Protein AF-A0AAN4ZTS4-F1 (afdb_monomer_lite)

Structure (mmCIF, N/CA/C/O backbone):
data_AF-A0AAN4ZTS4-F1
#
_entry.id   AF-A0AAN4ZTS4-F1
#
loop_
_atom_site.group_PDB
_atom_site.id
_atom_site.type_symbol
_atom_site.label_atom_id
_atom_site.label_alt_id
_atom_site.label_comp_id
_atom_site.label_asym_id
_atom_site.label_entity_id
_atom_site.label_seq_id
_atom_site.pdbx_PDB_ins_code
_atom_site.Cartn_x
_atom_site.Cartn_y
_atom_site.Cartn_z
_atom_site.occupancy
_atom_site.B_iso_or_equiv
_atom_site.auth_seq_id
_atom_site.auth_comp_id
_atom_site.auth_asym_id
_atom_site.auth_atom_id
_atom_site.pdbx_PDB_model_num
ATOM 1 N N . ALA A 1 1 ? 41.689 -5.054 39.807 1.00 45.62 1 ALA A N 1
ATOM 2 C CA . ALA A 1 1 ? 40.305 -5.534 39.974 1.00 45.62 1 ALA A CA 1
ATOM 3 C C . ALA A 1 1 ? 39.376 -4.416 39.524 1.00 45.62 1 ALA A C 1
ATOM 5 O O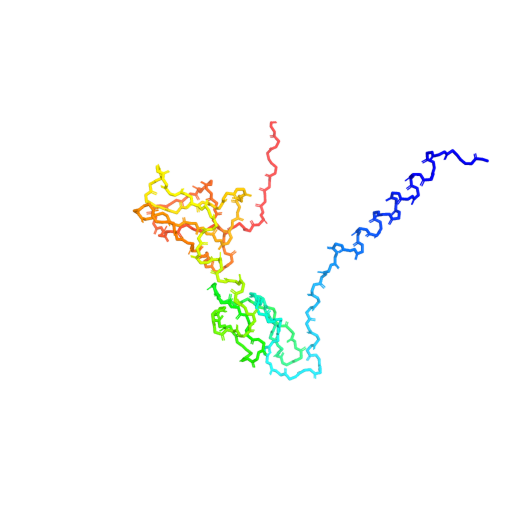 . ALA A 1 1 ? 39.258 -3.420 40.225 1.00 45.62 1 ALA A O 1
ATOM 6 N N . PHE A 1 2 ? 38.841 -4.502 38.308 1.00 45.44 2 PHE A N 1
ATOM 7 C CA . PHE A 1 2 ? 37.902 -3.498 37.806 1.00 45.44 2 PHE A CA 1
ATOM 8 C C . PHE A 1 2 ? 36.527 -3.784 38.416 1.00 45.44 2 PHE A C 1
ATOM 10 O O . PHE A 1 2 ? 36.119 -4.943 38.478 1.00 45.44 2 PHE A O 1
ATOM 17 N N . SER A 1 3 ? 35.866 -2.757 38.955 1.00 50.41 3 SER A N 1
ATOM 18 C CA . SER A 1 3 ? 34.590 -2.919 39.656 1.00 50.41 3 SER A CA 1
ATOM 19 C C . SER A 1 3 ? 33.508 -3.431 38.703 1.00 50.41 3 SER A C 1
ATOM 21 O O . SER A 1 3 ? 33.514 -3.113 37.512 1.00 50.41 3 SER A O 1
ATOM 23 N N . ALA A 1 4 ? 32.558 -4.209 39.231 1.00 51.12 4 ALA A N 1
ATOM 24 C CA . ALA A 1 4 ? 31.434 -4.761 38.468 1.00 51.12 4 ALA A CA 1
ATOM 25 C C . ALA A 1 4 ? 30.674 -3.683 37.662 1.00 51.12 4 ALA A C 1
ATOM 27 O O . ALA A 1 4 ? 30.195 -3.950 36.564 1.00 51.12 4 ALA A O 1
ATOM 28 N N . SER A 1 5 ? 30.660 -2.439 38.150 1.00 56.31 5 SER A N 1
ATOM 29 C CA . SER A 1 5 ? 30.062 -1.278 37.486 1.00 56.31 5 SER A CA 1
ATOM 30 C C . SER A 1 5 ? 30.707 -0.940 36.131 1.00 56.31 5 SER A C 1
ATOM 32 O O . SER A 1 5 ? 30.008 -0.515 35.217 1.00 56.31 5 SER A O 1
ATOM 34 N N . ALA A 1 6 ? 32.017 -1.158 35.958 1.00 53.38 6 ALA A N 1
ATOM 35 C CA . ALA A 1 6 ? 32.727 -0.849 34.712 1.00 53.38 6 ALA A CA 1
ATOM 36 C C . ALA A 1 6 ? 32.426 -1.856 33.581 1.00 53.38 6 ALA A C 1
ATOM 38 O O . ALA A 1 6 ? 32.393 -1.480 32.410 1.00 53.38 6 ALA A O 1
ATOM 39 N N . MET A 1 7 ? 32.146 -3.122 33.920 1.00 54.84 7 MET A N 1
ATOM 40 C CA . MET A 1 7 ? 31.776 -4.160 32.943 1.00 54.84 7 MET A CA 1
ATOM 41 C C . MET A 1 7 ? 30.345 -3.984 32.406 1.00 54.84 7 MET A C 1
ATOM 43 O O . MET A 1 7 ? 30.073 -4.273 31.238 1.00 54.84 7 MET A O 1
ATOM 47 N N . VAL A 1 8 ? 29.434 -3.451 33.227 1.00 53.44 8 VAL A N 1
ATOM 48 C CA . VAL A 1 8 ? 28.047 -3.150 32.822 1.00 53.44 8 VAL A CA 1
ATOM 49 C C . VAL A 1 8 ? 27.997 -1.979 31.832 1.00 53.44 8 VAL A C 1
ATOM 51 O O . VAL A 1 8 ? 27.237 -2.003 30.871 1.00 53.44 8 VAL A O 1
ATOM 54 N N . ILE A 1 9 ? 28.858 -0.976 32.008 1.00 57.19 9 ILE A N 1
ATOM 55 C CA . ILE A 1 9 ? 28.908 0.192 31.118 1.00 57.19 9 ILE A CA 1
ATOM 56 C C . ILE A 1 9 ? 29.455 -0.198 29.734 1.00 57.19 9 ILE A C 1
ATOM 58 O O . ILE A 1 9 ? 28.867 0.159 28.715 1.00 57.19 9 ILE A O 1
ATOM 62 N N . LEU A 1 10 ? 30.535 -0.987 29.680 1.00 54.81 10 LEU A N 1
ATOM 63 C CA . LEU A 1 10 ? 31.131 -1.446 28.417 1.00 54.81 10 LEU A CA 1
ATOM 64 C C . LEU A 1 10 ? 30.189 -2.356 27.611 1.00 54.81 10 LEU A C 1
ATOM 66 O O . LEU A 1 10 ? 30.140 -2.253 26.386 1.00 54.81 10 LEU A O 1
ATOM 70 N N . SER A 1 11 ? 29.401 -3.197 28.288 1.00 58.81 11 SER A N 1
ATOM 71 C CA . SER A 1 11 ? 28.378 -4.030 27.642 1.00 58.81 11 SER A CA 1
ATOM 72 C C . SER A 1 11 ? 27.171 -3.215 27.172 1.00 58.81 11 SER A C 1
ATOM 74 O O . SER A 1 11 ? 26.702 -3.445 26.063 1.00 58.81 11 SER A O 1
ATOM 76 N N . ALA A 1 12 ? 26.719 -2.210 27.928 1.00 58.31 12 ALA A N 1
ATOM 77 C CA . ALA A 1 12 ? 25.643 -1.314 27.500 1.00 58.31 12 ALA A CA 1
ATOM 78 C C . ALA A 1 12 ? 26.015 -0.488 26.252 1.00 58.31 12 ALA A C 1
ATOM 80 O O . ALA A 1 12 ? 25.180 -0.307 25.366 1.00 58.31 12 ALA A O 1
ATOM 81 N N . PHE A 1 13 ? 27.271 -0.039 26.129 1.00 61.94 13 PHE A N 1
ATOM 82 C CA . PHE A 1 13 ? 27.760 0.626 24.914 1.00 61.94 13 PHE A CA 1
ATOM 83 C C . PHE A 1 13 ? 27.829 -0.322 23.715 1.00 61.94 13 PHE A C 1
ATOM 85 O O . PHE A 1 13 ? 27.419 0.061 22.619 1.00 61.94 13 PHE A O 1
ATOM 92 N N . PHE A 1 14 ? 28.287 -1.561 23.924 1.00 59.53 14 PHE A N 1
ATOM 93 C CA . PHE A 1 14 ? 28.278 -2.591 22.885 1.00 59.53 14 PHE A CA 1
ATOM 94 C C . PHE A 1 14 ? 26.853 -2.920 22.441 1.00 59.53 14 PHE A C 1
ATOM 96 O O . PHE A 1 14 ? 26.587 -2.929 21.248 1.00 59.53 14 PHE A O 1
ATOM 103 N N . VAL A 1 15 ? 25.914 -3.099 23.371 1.00 63.66 15 VAL A N 1
ATOM 104 C CA . VAL A 1 15 ? 24.500 -3.350 23.058 1.00 63.66 15 VAL A CA 1
ATOM 105 C C . VAL A 1 15 ? 23.871 -2.151 22.347 1.00 63.66 15 VAL A C 1
ATOM 107 O O . VAL A 1 15 ? 23.137 -2.349 21.392 1.00 63.66 15 VAL A O 1
ATOM 110 N N . ALA A 1 16 ? 24.186 -0.909 22.726 1.00 60.28 16 ALA A N 1
ATOM 111 C CA . ALA A 1 16 ? 23.674 0.279 22.040 1.00 60.28 16 ALA A CA 1
ATOM 112 C C . ALA A 1 16 ? 24.261 0.453 20.627 1.00 60.28 16 ALA A C 1
ATOM 114 O O . ALA A 1 16 ? 23.544 0.867 19.717 1.00 60.28 16 ALA A O 1
ATOM 115 N N . ALA A 1 17 ? 25.540 0.128 20.414 1.00 60.38 17 ALA A N 1
ATOM 116 C CA . ALA A 1 17 ? 26.152 0.086 19.083 1.00 60.38 17 ALA A CA 1
ATOM 117 C C . ALA A 1 17 ? 25.549 -1.048 18.233 1.00 60.38 17 ALA A C 1
ATOM 119 O O . ALA A 1 17 ? 25.171 -0.823 17.083 1.00 60.38 17 ALA A O 1
ATOM 120 N N . LEU A 1 18 ? 25.340 -2.217 18.850 1.00 60.28 18 LEU A N 1
ATOM 121 C CA . LEU A 1 18 ? 24.618 -3.360 18.293 1.00 60.28 18 LEU A CA 1
ATOM 122 C C . LEU A 1 18 ? 23.080 -3.176 18.275 1.00 60.28 18 LEU A C 1
ATOM 124 O O . LEU A 1 18 ? 22.341 -4.070 17.880 1.00 60.28 18 LEU A O 1
ATOM 128 N N . CYS A 1 19 ? 22.548 -2.033 18.681 1.00 54.81 19 CYS A N 1
ATOM 129 C CA . CYS A 1 19 ? 21.136 -1.705 18.491 1.00 54.81 19 CYS A CA 1
ATOM 130 C C . CYS A 1 19 ? 21.018 -0.690 17.352 1.00 54.81 19 CYS A C 1
ATOM 132 O O . CYS A 1 19 ? 20.212 -0.856 16.442 1.00 54.81 19 CYS A O 1
ATOM 134 N N . ARG A 1 20 ? 21.942 0.282 17.305 1.00 56.59 20 ARG A N 1
ATOM 135 C CA . ARG A 1 20 ? 22.087 1.222 16.182 1.00 56.59 20 ARG A CA 1
ATOM 136 C C . ARG A 1 20 ? 22.381 0.530 14.848 1.00 56.59 20 ARG A C 1
ATOM 138 O O . ARG A 1 20 ? 21.832 0.963 13.846 1.00 56.59 20 ARG A O 1
ATOM 145 N N . TRP A 1 21 ? 23.176 -0.545 14.822 1.00 54.44 21 TRP A N 1
ATOM 146 C CA . TRP A 1 21 ? 23.408 -1.319 13.586 1.00 54.44 21 TRP A CA 1
ATOM 147 C C . TRP A 1 21 ? 22.192 -2.163 13.137 1.00 54.44 21 TRP A C 1
ATOM 149 O O . TRP A 1 21 ? 22.118 -2.548 11.979 1.00 54.44 21 TRP A O 1
ATOM 159 N N . ALA A 1 22 ? 21.244 -2.464 14.036 1.00 55.53 22 ALA A N 1
ATOM 160 C CA . ALA A 1 22 ? 20.170 -3.437 13.815 1.00 55.53 22 ALA A CA 1
ATOM 161 C C . ALA A 1 22 ? 18.833 -2.752 13.512 1.00 55.53 22 ALA A C 1
ATOM 163 O O . ALA A 1 22 ? 17.951 -3.362 12.917 1.00 55.53 22 ALA A O 1
ATOM 164 N N . LEU A 1 23 ? 18.685 -1.484 13.910 1.00 54.56 23 LEU A N 1
ATOM 165 C CA . LEU A 1 23 ? 17.474 -0.686 13.711 1.00 54.56 23 LEU A CA 1
ATOM 166 C C . LEU A 1 23 ? 17.478 0.137 12.415 1.00 54.56 23 LEU A C 1
ATOM 168 O O . LEU A 1 23 ? 16.458 0.726 12.076 1.00 54.56 23 LEU A O 1
ATOM 172 N N . ALA A 1 24 ? 18.592 0.166 11.682 1.00 52.16 24 ALA A N 1
ATOM 173 C CA . ALA A 1 24 ? 18.697 0.836 10.390 1.00 52.16 24 ALA A CA 1
ATOM 174 C C . ALA A 1 24 ? 18.835 -0.193 9.260 1.00 52.16 24 ALA A C 1
ATOM 176 O O . ALA A 1 24 ? 19.834 -0.230 8.546 1.00 52.16 24 ALA A O 1
ATOM 177 N N . VAL A 1 25 ? 17.820 -1.042 9.082 1.00 49.22 25 VAL A N 1
ATOM 178 C CA . VAL A 1 25 ? 17.589 -1.636 7.760 1.00 49.22 25 VAL A CA 1
ATOM 179 C C . VAL A 1 25 ? 16.941 -0.544 6.913 1.00 49.22 25 VAL A C 1
ATOM 181 O O . VAL A 1 25 ? 15.722 -0.479 6.767 1.00 49.22 25 VAL A O 1
ATOM 184 N N . GLU A 1 26 ? 17.757 0.373 6.398 1.00 53.00 26 GLU A N 1
ATOM 185 C CA . GLU A 1 26 ? 17.341 1.202 5.274 1.00 53.00 26 GLU A CA 1
ATOM 186 C C . GLU A 1 26 ? 17.165 0.239 4.093 1.00 53.00 26 GLU A C 1
ATOM 188 O O . GLU A 1 26 ? 18.119 -0.399 3.651 1.00 53.00 26 GLU A O 1
ATOM 193 N N . TYR A 1 27 ? 15.923 0.028 3.646 1.00 55.69 27 TYR A N 1
ATOM 194 C CA . TYR A 1 27 ? 15.654 -0.707 2.410 1.00 55.69 27 TYR A CA 1
ATOM 195 C C . TYR A 1 27 ? 16.232 0.122 1.265 1.00 55.69 27 TYR A C 1
ATOM 197 O O . TYR A 1 27 ? 15.570 1.031 0.753 1.00 55.69 27 TYR A O 1
ATOM 205 N N . ASP A 1 28 ? 17.500 -0.139 0.957 1.00 65.81 28 ASP A N 1
ATOM 206 C CA . ASP A 1 28 ? 18.252 0.601 -0.039 1.00 65.81 28 ASP A CA 1
ATOM 207 C C . ASP A 1 28 ? 17.553 0.443 -1.399 1.00 65.81 28 ASP A C 1
ATOM 209 O O . ASP A 1 28 ? 17.189 -0.679 -1.791 1.00 65.81 28 ASP A O 1
ATOM 213 N N . PRO A 1 29 ? 17.246 1.554 -2.088 1.00 73.44 29 PRO A N 1
ATOM 214 C CA . PRO A 1 29 ? 16.593 1.492 -3.380 1.00 73.44 29 PRO A CA 1
ATOM 215 C C . PRO A 1 29 ? 17.474 0.714 -4.370 1.00 73.44 29 PRO A C 1
ATOM 217 O O . PRO A 1 29 ? 18.695 0.817 -4.343 1.00 73.44 29 PRO A O 1
ATOM 220 N N . PRO A 1 30 ? 16.881 -0.074 -5.279 1.00 79.69 30 PRO A N 1
ATOM 221 C CA . PRO A 1 30 ? 17.663 -0.865 -6.213 1.00 79.69 30 PRO A CA 1
ATOM 222 C C . PRO A 1 30 ? 18.554 0.014 -7.094 1.00 79.69 30 PRO A C 1
ATOM 224 O O . PRO A 1 30 ? 18.079 1.003 -7.653 1.00 79.69 30 PRO A O 1
ATOM 227 N N . ASP A 1 31 ? 19.802 -0.413 -7.300 1.00 87.44 31 ASP A N 1
ATOM 228 C CA . ASP A 1 31 ? 20.679 0.201 -8.294 1.00 87.44 31 ASP A CA 1
ATOM 229 C C . ASP A 1 31 ? 20.106 -0.017 -9.703 1.00 87.44 31 ASP A C 1
ATOM 231 O O . ASP A 1 31 ? 19.922 -1.155 -10.157 1.00 87.44 31 ASP A O 1
ATOM 235 N N . CYS A 1 32 ? 19.776 1.089 -10.368 1.00 91.56 32 CYS A N 1
ATOM 236 C CA . CYS A 1 32 ? 19.219 1.111 -11.713 1.00 91.56 32 CYS A CA 1
ATOM 237 C C . CYS A 1 32 ? 20.285 1.330 -12.799 1.00 91.56 32 CYS A C 1
ATOM 239 O O . CYS A 1 32 ? 19.933 1.274 -13.974 1.00 91.56 32 CYS A O 1
ATOM 241 N N . SER A 1 33 ? 21.560 1.534 -12.441 1.00 89.62 33 SER A N 1
ATOM 242 C CA . SER A 1 33 ? 22.642 1.865 -13.386 1.00 89.62 33 SER A CA 1
ATOM 243 C C . SER A 1 33 ? 22.839 0.798 -14.467 1.00 89.62 33 SER A C 1
ATOM 245 O O . SER A 1 33 ? 23.113 1.123 -15.619 1.00 89.62 33 SER A O 1
ATOM 247 N N . GLU A 1 34 ? 22.639 -0.474 -14.110 1.00 88.81 34 GLU A N 1
ATOM 248 C CA . GLU A 1 34 ? 22.770 -1.628 -15.014 1.00 88.81 34 GLU A CA 1
ATOM 249 C C . GLU A 1 34 ? 21.449 -2.392 -15.219 1.00 88.81 34 GLU A C 1
ATOM 251 O O . GLU A 1 34 ? 21.429 -3.481 -15.798 1.00 88.81 34 GLU A O 1
ATOM 256 N N . ARG A 1 35 ? 20.319 -1.858 -14.734 1.00 87.62 35 ARG A N 1
ATOM 257 C CA . ARG A 1 35 ? 19.009 -2.513 -14.872 1.00 87.62 35 ARG A CA 1
ATOM 258 C C . ARG A 1 35 ? 18.226 -1.950 -16.046 1.00 87.62 35 ARG A C 1
ATOM 260 O O . ARG A 1 35 ? 18.288 -0.765 -16.351 1.00 87.62 35 ARG A O 1
ATOM 267 N N . ALA A 1 36 ? 17.438 -2.824 -16.666 1.00 92.56 36 ALA A N 1
ATOM 268 C CA . ALA A 1 36 ? 16.458 -2.414 -17.659 1.00 92.56 36 ALA A CA 1
ATOM 269 C C . ALA A 1 36 ? 15.393 -1.494 -17.039 1.00 92.56 36 ALA A C 1
ATOM 271 O O . ALA A 1 36 ? 15.093 -1.567 -15.845 1.00 92.56 36 ALA A O 1
ATOM 272 N N . ASP A 1 37 ? 14.785 -0.662 -17.877 1.00 93.00 37 ASP A N 1
ATOM 273 C CA . ASP A 1 37 ? 13.642 0.142 -17.467 1.00 93.00 37 ASP A CA 1
ATOM 274 C C . ASP A 1 37 ? 12.471 -0.770 -17.067 1.00 93.00 37 ASP A C 1
ATOM 276 O O . ASP A 1 37 ? 12.134 -1.730 -17.766 1.00 93.00 37 ASP A O 1
ATOM 280 N N . GLY A 1 38 ? 11.842 -0.476 -15.929 1.00 92.69 38 GLY A N 1
ATOM 281 C CA . GLY A 1 38 ? 10.742 -1.287 -15.414 1.00 92.69 38 GLY A CA 1
ATOM 282 C C . GLY A 1 38 ? 10.496 -1.128 -13.920 1.00 92.69 38 GLY A C 1
ATOM 283 O O . GLY A 1 38 ? 11.146 -0.335 -13.240 1.00 92.69 38 GLY A O 1
ATOM 284 N N . HIS A 1 39 ? 9.540 -1.900 -13.403 1.00 93.88 39 HIS A N 1
ATOM 285 C CA . HIS A 1 39 ? 9.152 -1.877 -11.994 1.00 93.88 39 HIS A CA 1
ATOM 286 C C . HIS A 1 39 ? 9.793 -3.028 -11.205 1.00 93.88 39 HIS A C 1
ATOM 288 O O . HIS A 1 39 ? 9.807 -4.183 -11.631 1.00 93.88 39 HIS A O 1
ATOM 294 N N . TYR A 1 40 ? 10.293 -2.727 -10.015 1.00 91.19 40 TYR A N 1
ATOM 295 C CA . TYR A 1 40 ? 11.058 -3.609 -9.148 1.00 91.19 40 TYR A CA 1
ATOM 296 C C . TYR A 1 40 ? 10.598 -3.435 -7.707 1.00 91.19 40 TYR A C 1
ATOM 298 O O . TYR A 1 40 ? 10.506 -2.326 -7.204 1.00 91.19 40 TYR A O 1
ATOM 306 N N . GLY A 1 41 ? 10.350 -4.529 -7.007 1.00 89.44 41 GLY A N 1
ATOM 307 C CA . GLY A 1 41 ? 9.892 -4.485 -5.626 1.00 89.44 41 GLY A CA 1
ATOM 308 C C . GLY A 1 41 ? 9.839 -5.881 -5.032 1.00 89.44 41 GLY A C 1
ATOM 309 O O . GLY A 1 41 ? 9.960 -6.885 -5.749 1.00 89.44 41 GLY A O 1
ATOM 310 N N . GLY A 1 42 ? 9.685 -5.934 -3.712 1.00 87.81 42 GLY A N 1
ATOM 311 C CA . GLY A 1 42 ? 9.354 -7.172 -3.018 1.00 87.81 42 GLY A CA 1
ATOM 312 C C . GLY A 1 42 ? 7.925 -7.606 -3.332 1.00 87.81 42 GLY A C 1
ATOM 313 O O . GLY A 1 42 ? 7.076 -6.787 -3.673 1.00 87.81 42 GLY A O 1
ATOM 314 N N . ASN A 1 43 ? 7.675 -8.910 -3.240 1.00 88.44 43 ASN A N 1
ATOM 315 C CA . ASN A 1 43 ? 6.323 -9.435 -3.385 1.00 88.44 43 ASN A CA 1
ATOM 316 C C . ASN A 1 43 ? 5.485 -9.018 -2.173 1.00 88.44 43 ASN A C 1
ATOM 318 O O . ASN A 1 43 ? 6.017 -8.995 -1.063 1.00 88.44 43 ASN A O 1
ATOM 322 N N . CYS A 1 44 ? 4.200 -8.733 -2.372 1.00 87.81 44 CYS A N 1
ATOM 323 C CA . CYS A 1 44 ? 3.291 -8.355 -1.285 1.00 87.81 44 CYS A CA 1
ATOM 324 C C . CYS A 1 44 ? 3.686 -7.057 -0.557 1.00 87.81 44 CYS A C 1
ATOM 326 O O . CYS A 1 44 ? 3.326 -6.869 0.602 1.00 87.81 44 CYS A O 1
ATOM 328 N N . LEU A 1 45 ? 4.434 -6.160 -1.209 1.00 86.94 45 LEU A N 1
ATOM 329 C CA . LEU A 1 45 ? 4.796 -4.861 -0.640 1.00 86.94 45 LEU A CA 1
ATOM 330 C C . LEU A 1 45 ? 3.962 -3.751 -1.265 1.00 86.94 45 LEU A C 1
ATOM 332 O O . LEU A 1 45 ? 3.794 -3.699 -2.479 1.00 86.94 45 LEU A O 1
ATOM 336 N N . SER A 1 46 ? 3.487 -2.818 -0.445 1.00 84.94 46 SER A N 1
ATOM 337 C CA . SER A 1 46 ? 2.823 -1.607 -0.934 1.00 84.94 46 SER A CA 1
ATOM 338 C C . SER A 1 46 ? 3.803 -0.646 -1.614 1.00 84.94 46 SER A C 1
ATOM 340 O O . SER A 1 46 ? 3.376 0.230 -2.350 1.00 84.94 46 SER A O 1
ATOM 342 N N . LYS A 1 47 ? 5.116 -0.810 -1.414 1.00 86.38 47 LYS A N 1
ATOM 343 C CA . LYS A 1 47 ? 6.184 0.012 -1.998 1.00 86.38 47 LYS A CA 1
ATOM 344 C C . LYS A 1 47 ? 6.908 -0.733 -3.121 1.00 86.38 47 LYS A C 1
ATOM 346 O O . LYS A 1 47 ? 7.264 -1.901 -2.971 1.00 86.38 47 LYS A O 1
ATOM 351 N N . PHE A 1 48 ? 7.185 -0.035 -4.216 1.00 92.12 48 PHE A N 1
ATOM 352 C CA . PHE A 1 48 ? 7.993 -0.521 -5.332 1.00 92.12 48 PHE A CA 1
ATOM 353 C C . PHE A 1 48 ? 8.866 0.603 -5.909 1.00 92.12 48 PHE A C 1
ATOM 355 O O . PHE A 1 48 ? 8.756 1.775 -5.553 1.00 92.12 48 PHE A O 1
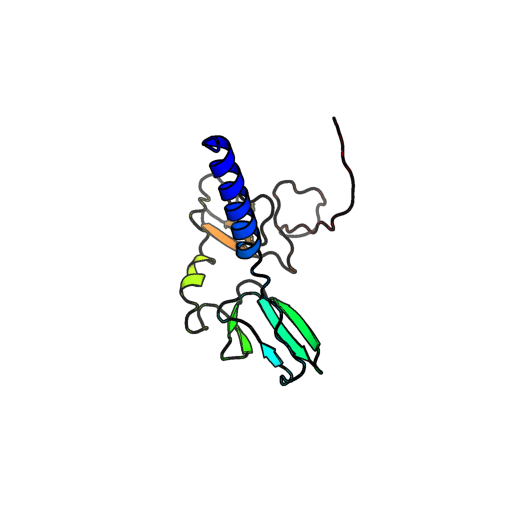ATOM 362 N N . HIS A 1 49 ? 9.763 0.243 -6.811 1.00 93.25 49 HIS A N 1
ATOM 363 C CA . HIS A 1 49 ? 10.725 1.126 -7.447 1.00 93.25 49 HIS A CA 1
ATOM 364 C C . HIS A 1 49 ? 10.606 1.009 -8.955 1.00 93.25 49 HIS A C 1
ATOM 366 O O . HIS A 1 49 ? 10.450 -0.079 -9.491 1.00 93.25 49 HIS A O 1
ATOM 372 N N . THR A 1 50 ? 10.709 2.123 -9.653 1.00 93.94 50 THR A N 1
ATOM 373 C CA . THR A 1 50 ? 10.742 2.165 -11.108 1.00 93.94 50 THR A CA 1
ATOM 374 C C . THR A 1 50 ? 12.135 2.585 -11.530 1.00 93.94 50 THR A C 1
ATOM 376 O O . THR A 1 50 ? 12.575 3.667 -11.152 1.00 93.94 50 THR A O 1
ATOM 379 N N . CYS A 1 51 ? 12.821 1.745 -12.297 1.00 94.56 51 CYS A N 1
ATOM 380 C CA . CYS A 1 51 ? 14.028 2.155 -12.998 1.00 94.56 51 CYS A CA 1
ATOM 381 C C . CYS A 1 51 ? 13.623 2.809 -14.316 1.00 94.56 51 CYS A C 1
ATOM 383 O O . CYS A 1 51 ? 12.821 2.245 -15.067 1.00 94.56 51 CYS A O 1
ATOM 385 N N . ARG A 1 52 ? 14.156 4.002 -14.576 1.00 94.69 52 ARG A N 1
ATOM 386 C CA . ARG A 1 52 ? 13.997 4.697 -15.851 1.00 94.69 52 ARG A CA 1
ATOM 387 C C . ARG A 1 52 ? 15.277 5.444 -16.193 1.00 94.69 52 ARG A C 1
ATOM 389 O O . ARG A 1 52 ? 15.676 6.329 -15.439 1.00 94.69 52 ARG A O 1
ATOM 396 N N . ALA A 1 53 ? 15.890 5.112 -17.326 1.00 92.81 53 ALA A N 1
ATOM 397 C CA . ALA A 1 53 ? 17.118 5.742 -17.813 1.00 92.81 53 ALA A CA 1
ATOM 398 C C . ALA A 1 53 ? 18.241 5.780 -16.752 1.00 92.81 53 ALA A C 1
ATOM 400 O O . ALA A 1 53 ? 18.886 6.807 -16.557 1.00 92.81 53 ALA A O 1
ATOM 401 N N . GLY A 1 54 ? 18.432 4.678 -16.021 1.00 91.75 54 GLY A N 1
ATOM 402 C CA . GLY A 1 54 ? 19.450 4.571 -14.968 1.00 91.75 54 GLY A CA 1
ATOM 403 C C . GLY A 1 54 ? 19.065 5.187 -13.617 1.00 91.75 54 GLY A C 1
ATOM 404 O O . GLY A 1 54 ? 19.801 5.032 -12.648 1.00 91.75 54 GLY A O 1
ATOM 405 N N . HIS A 1 55 ? 17.904 5.840 -13.509 1.00 91.31 55 HIS A N 1
ATOM 406 C CA . HIS A 1 55 ? 17.443 6.472 -12.273 1.00 91.31 55 HIS A CA 1
ATOM 407 C C . HIS A 1 55 ? 16.345 5.666 -11.581 1.00 91.31 55 HIS A C 1
ATOM 409 O O . HIS A 1 55 ? 15.445 5.131 -12.231 1.00 91.31 55 HIS A O 1
ATOM 415 N N . VAL A 1 56 ? 16.395 5.631 -10.246 1.00 91.94 56 VAL A N 1
ATOM 416 C CA . VAL A 1 56 ? 15.385 4.984 -9.406 1.00 91.94 56 VAL A CA 1
ATOM 417 C C . VAL A 1 56 ? 14.307 5.976 -8.974 1.00 91.94 56 VAL A C 1
ATOM 419 O O . VAL A 1 56 ? 14.589 7.045 -8.439 1.00 91.94 56 VAL A O 1
ATOM 422 N N . ILE A 1 57 ? 13.049 5.600 -9.179 1.00 91.56 57 ILE A N 1
ATOM 423 C CA . ILE A 1 57 ? 11.874 6.344 -8.726 1.00 91.56 57 ILE A CA 1
ATOM 424 C C . ILE A 1 57 ? 11.111 5.450 -7.760 1.00 91.56 57 ILE A C 1
ATOM 426 O O . ILE A 1 57 ? 10.578 4.413 -8.143 1.00 91.56 57 ILE A O 1
ATOM 430 N N . THR A 1 58 ? 11.050 5.844 -6.497 1.00 89.56 58 THR A N 1
ATOM 431 C CA . THR A 1 58 ? 10.281 5.115 -5.486 1.00 89.56 58 THR A CA 1
ATOM 432 C C . THR A 1 58 ? 8.806 5.488 -5.586 1.00 89.56 58 THR A C 1
ATOM 434 O O . THR A 1 58 ? 8.457 6.662 -5.683 1.00 89.56 58 THR A O 1
ATOM 437 N N . SER A 1 59 ? 7.926 4.495 -5.576 1.00 87.56 59 SER A N 1
ATOM 438 C CA . SER A 1 59 ? 6.478 4.664 -5.694 1.00 87.56 59 SER A CA 1
ATOM 439 C C . SER A 1 59 ? 5.760 3.685 -4.772 1.00 87.56 59 SER A C 1
ATOM 441 O O . SER A 1 59 ? 6.341 2.692 -4.333 1.00 87.56 59 SER A O 1
ATOM 443 N N . HIS A 1 60 ? 4.492 3.950 -4.476 1.00 86.44 60 HIS A N 1
ATOM 444 C CA . HIS A 1 60 ? 3.649 2.980 -3.791 1.00 86.44 60 HIS A CA 1
ATOM 445 C C . HIS A 1 60 ? 2.468 2.596 -4.661 1.00 86.44 60 HIS A C 1
ATOM 447 O O . HIS A 1 60 ? 2.020 3.353 -5.526 1.00 86.44 60 HIS A O 1
ATOM 453 N N . CYS A 1 61 ? 1.994 1.384 -4.427 1.00 86.50 61 CYS A N 1
ATOM 454 C CA . CYS A 1 61 ? 0.779 0.885 -5.008 1.00 86.50 61 CYS A CA 1
ATOM 455 C C . CYS A 1 61 ? -0.426 1.692 -4.520 1.00 86.50 61 CYS A C 1
ATOM 457 O O . CYS A 1 61 ? -0.431 2.172 -3.382 1.00 86.50 61 CYS A O 1
ATOM 459 N N . PRO A 1 62 ? -1.461 1.825 -5.368 1.00 83.06 62 PRO A N 1
ATOM 460 C CA . PRO A 1 62 ? -2.755 2.314 -4.924 1.00 83.06 62 PRO A CA 1
ATOM 461 C C . PRO A 1 62 ? -3.260 1.507 -3.725 1.00 83.06 62 PRO A C 1
ATOM 463 O O . PRO A 1 62 ? -2.911 0.339 -3.550 1.00 83.06 62 PRO A O 1
ATOM 466 N N . HIS A 1 63 ? -4.097 2.130 -2.903 1.00 71.81 63 HIS A N 1
ATOM 467 C CA . HIS A 1 63 ? -4.530 1.536 -1.644 1.00 71.81 63 HIS A CA 1
ATOM 468 C C . HIS A 1 63 ? -5.193 0.167 -1.806 1.00 71.81 63 HIS A C 1
ATOM 470 O O . HIS A 1 63 ? -6.007 -0.046 -2.704 1.00 71.81 63 HIS A O 1
ATOM 476 N N . GLY A 1 64 ? -4.844 -0.748 -0.899 1.00 72.69 64 GLY A N 1
ATOM 477 C CA . GLY A 1 64 ? -5.317 -2.132 -0.918 1.00 72.69 64 GLY A CA 1
ATOM 478 C C . GLY A 1 64 ? -4.689 -2.996 -2.017 1.00 72.69 64 GLY A C 1
ATOM 479 O O . GLY A 1 64 ? -5.031 -4.174 -2.118 1.00 72.69 64 GLY A O 1
ATOM 480 N N . LEU A 1 65 ? -3.779 -2.443 -2.827 1.00 83.69 65 LEU A N 1
ATOM 481 C CA . LEU A 1 65 ? -2.989 -3.190 -3.799 1.00 83.69 65 LEU A CA 1
ATOM 482 C C . LEU A 1 65 ? -1.556 -3.349 -3.309 1.00 83.69 65 LEU A C 1
ATOM 484 O O . LEU A 1 65 ? -0.992 -2.486 -2.634 1.00 83.69 65 LEU A O 1
ATOM 488 N N . TYR A 1 66 ? -0.948 -4.448 -3.723 1.00 89.50 66 TYR A N 1
ATOM 489 C CA . TYR A 1 66 ? 0.425 -4.776 -3.388 1.00 89.50 66 TYR A CA 1
ATOM 490 C C . TYR A 1 66 ? 1.189 -5.108 -4.659 1.00 89.50 66 TYR A C 1
ATOM 492 O O . TYR A 1 66 ? 0.616 -5.517 -5.668 1.00 89.50 66 TYR A O 1
ATOM 500 N N . PHE A 1 67 ? 2.498 -4.894 -4.631 1.00 92.75 67 PHE A N 1
ATOM 501 C CA . PHE A 1 67 ? 3.345 -5.160 -5.773 1.00 92.75 67 PHE A CA 1
ATOM 502 C C . PHE A 1 67 ? 3.455 -6.668 -5.996 1.00 92.75 67 PHE A C 1
ATOM 504 O O . PHE A 1 67 ? 3.983 -7.416 -5.169 1.00 92.75 67 PHE A O 1
ATOM 511 N N . ASP A 1 68 ? 2.965 -7.096 -7.150 1.00 93.44 68 ASP A N 1
ATOM 512 C CA . ASP A 1 68 ? 3.170 -8.422 -7.688 1.00 93.44 68 ASP A CA 1
ATOM 513 C C . ASP A 1 68 ? 4.539 -8.462 -8.371 1.00 93.44 68 ASP A C 1
ATOM 515 O O . ASP A 1 68 ? 4.745 -7.919 -9.465 1.00 93.44 68 ASP A O 1
ATOM 519 N N . ARG A 1 69 ? 5.502 -9.141 -7.740 1.00 92.00 69 ARG A N 1
ATOM 520 C CA . ARG A 1 69 ? 6.862 -9.248 -8.287 1.00 92.00 69 ARG A CA 1
ATOM 521 C C . ARG A 1 69 ? 6.899 -9.998 -9.622 1.00 92.00 69 ARG A C 1
ATOM 523 O O . ARG A 1 69 ? 7.827 -9.757 -10.407 1.00 92.00 69 ARG A O 1
ATOM 530 N N . ARG A 1 70 ? 5.948 -10.906 -9.862 1.00 91.88 70 ARG A N 1
ATOM 531 C CA . ARG A 1 70 ? 5.841 -11.736 -11.067 1.00 91.88 70 ARG A CA 1
ATOM 532 C C . ARG A 1 70 ? 5.280 -10.920 -12.225 1.00 91.88 70 ARG A C 1
ATOM 534 O O . ARG A 1 70 ? 5.893 -10.901 -13.288 1.00 91.88 70 ARG A O 1
ATOM 541 N N . ASN A 1 71 ? 4.182 -10.205 -11.993 1.00 92.44 71 ASN A N 1
ATOM 542 C CA . ASN A 1 71 ? 3.514 -9.389 -13.012 1.00 92.44 71 ASN A CA 1
ATOM 543 C C . ASN A 1 71 ? 4.055 -7.952 -13.119 1.00 92.44 71 ASN A C 1
ATOM 545 O O . ASN A 1 71 ? 3.644 -7.212 -14.011 1.00 92.44 71 ASN A O 1
ATOM 549 N N . LYS A 1 72 ? 4.990 -7.558 -12.241 1.00 92.81 72 LYS A N 1
ATOM 550 C CA . LYS A 1 72 ? 5.653 -6.239 -12.229 1.00 92.81 72 LYS A CA 1
ATOM 551 C C . LYS A 1 72 ? 4.675 -5.070 -12.105 1.00 92.81 72 LYS A C 1
ATOM 553 O O . LYS A 1 72 ? 4.912 -3.997 -12.655 1.00 92.81 72 LYS A O 1
ATOM 558 N N . ARG A 1 73 ? 3.576 -5.276 -11.382 1.00 93.19 73 ARG A N 1
ATOM 559 C CA . ARG A 1 73 ? 2.497 -4.297 -11.219 1.00 93.19 73 ARG A CA 1
ATOM 560 C C . ARG A 1 73 ? 1.837 -4.440 -9.859 1.00 93.19 73 ARG A C 1
ATOM 562 O O . ARG A 1 73 ? 1.997 -5.457 -9.196 1.00 93.19 73 ARG A O 1
ATOM 569 N N . CYS A 1 74 ? 1.060 -3.441 -9.479 1.00 91.12 74 CYS A N 1
ATOM 570 C CA . CYS A 1 74 ? 0.202 -3.531 -8.309 1.00 91.12 74 CYS A CA 1
ATOM 571 C C . CYS A 1 74 ? -1.038 -4.366 -8.635 1.00 91.12 74 CYS A C 1
ATOM 573 O O . CYS A 1 74 ? -1.706 -4.103 -9.635 1.00 91.12 74 CYS A O 1
ATOM 575 N N . ASP A 1 75 ? -1.328 -5.360 -7.807 1.00 92.62 75 ASP A N 1
ATOM 576 C CA . ASP A 1 75 ? -2.495 -6.230 -7.938 1.00 92.62 75 ASP A CA 1
ATOM 577 C C . ASP A 1 75 ? -3.098 -6.502 -6.551 1.00 92.62 75 ASP A C 1
ATOM 579 O O . ASP A 1 75 ? -2.546 -6.104 -5.518 1.00 92.62 75 ASP A O 1
ATOM 583 N N . TYR A 1 76 ? -4.266 -7.132 -6.518 1.00 84.44 76 TYR A N 1
ATOM 584 C CA . TYR A 1 76 ? -4.930 -7.454 -5.261 1.00 84.44 76 TYR A CA 1
ATOM 585 C C . TYR A 1 76 ? -4.168 -8.554 -4.508 1.00 84.44 76 TYR A C 1
ATOM 587 O O . TYR A 1 76 ? -3.730 -9.531 -5.108 1.00 84.44 76 TYR A O 1
ATOM 595 N N . PRO A 1 77 ? -4.071 -8.506 -3.170 1.00 83.94 77 PRO A N 1
ATOM 596 C CA . PRO A 1 77 ? -3.389 -9.558 -2.408 1.00 83.94 77 PRO A CA 1
ATOM 597 C C . PRO A 1 77 ? -4.040 -10.945 -2.586 1.00 83.94 77 PRO A C 1
ATOM 599 O O . PRO A 1 77 ? -3.413 -11.972 -2.332 1.00 83.94 77 PRO A O 1
ATOM 602 N N . SER A 1 78 ? -5.298 -10.997 -3.038 1.00 80.62 78 SER A N 1
ATOM 603 C CA . SER A 1 78 ? -6.002 -12.230 -3.397 1.00 80.62 78 SER A CA 1
ATOM 604 C C . SER A 1 78 ? -5.510 -12.873 -4.698 1.00 80.62 78 SER A C 1
ATOM 606 O O . SER A 1 78 ? -5.627 -14.091 -4.826 1.00 80.62 78 SER A O 1
ATOM 608 N N . THR A 1 79 ? -4.981 -12.085 -5.638 1.00 86.69 79 THR A N 1
ATOM 609 C CA . THR A 1 79 ? -4.516 -12.534 -6.960 1.00 86.69 79 THR A CA 1
ATOM 610 C C . THR A 1 79 ? -3.011 -12.794 -6.989 1.00 86.69 79 THR A C 1
ATOM 612 O O . THR A 1 79 ? -2.540 -13.509 -7.872 1.00 86.69 79 THR A O 1
ATOM 615 N N . ILE A 1 80 ? -2.261 -12.258 -6.021 1.00 88.81 80 ILE A N 1
ATOM 616 C CA . ILE A 1 80 ? -0.810 -12.433 -5.926 1.00 88.81 80 ILE A CA 1
ATOM 617 C C . ILE A 1 80 ? -0.472 -13.704 -5.144 1.00 88.81 80 ILE A C 1
ATOM 619 O O . ILE A 1 80 ? -0.804 -13.854 -3.962 1.00 88.81 80 ILE A O 1
ATOM 623 N N . ASP A 1 81 ? 0.271 -14.594 -5.798 1.00 87.00 81 ASP A N 1
ATOM 624 C CA . ASP A 1 81 ? 0.789 -15.819 -5.196 1.00 87.00 81 ASP A CA 1
ATOM 625 C C . ASP A 1 81 ? 1.642 -15.489 -3.953 1.00 87.00 81 ASP A C 1
ATOM 627 O O . ASP A 1 81 ? 2.638 -14.763 -4.028 1.00 87.00 81 ASP A O 1
ATOM 631 N N . GLY A 1 82 ? 1.254 -16.026 -2.792 1.00 83.25 82 GLY A N 1
ATOM 632 C CA . GLY A 1 82 ? 1.970 -15.834 -1.524 1.00 83.25 82 GLY A CA 1
ATOM 633 C C . GLY A 1 82 ? 1.539 -14.621 -0.688 1.00 83.25 82 GLY A C 1
ATOM 634 O O . GLY A 1 82 ? 2.057 -14.453 0.413 1.00 83.25 82 GLY A O 1
ATOM 635 N N . CYS A 1 83 ? 0.563 -13.823 -1.137 1.00 82.19 83 CYS A N 1
ATOM 636 C CA . CYS A 1 83 ? 0.035 -12.679 -0.373 1.00 82.19 83 CYS A CA 1
ATOM 637 C C . CYS A 1 83 ? -1.251 -12.988 0.413 1.00 82.19 83 CYS A C 1
ATOM 639 O O . CYS A 1 83 ? -1.932 -12.079 0.885 1.00 82.19 83 CYS A O 1
ATOM 641 N N . HIS A 1 84 ? -1.600 -14.265 0.601 1.00 72.75 84 HIS A N 1
ATOM 642 C CA . HIS A 1 84 ? -2.856 -14.661 1.249 1.00 72.75 84 HIS A CA 1
ATOM 643 C C . HIS A 1 84 ? -2.989 -14.216 2.712 1.00 72.75 84 HIS A C 1
ATOM 645 O O . HIS A 1 84 ? -4.107 -14.104 3.201 1.00 72.75 84 HIS A O 1
ATOM 651 N N . HIS A 1 85 ? -1.881 -13.938 3.398 1.00 71.31 85 HIS A N 1
ATOM 652 C CA . HIS A 1 85 ? -1.894 -13.448 4.780 1.00 71.31 85 HIS A CA 1
ATOM 653 C C . HIS A 1 85 ? -2.378 -11.996 4.901 1.00 71.31 85 HIS A C 1
ATOM 655 O O . HIS A 1 85 ? -2.856 -11.601 5.957 1.00 71.31 85 HIS A O 1
ATOM 661 N N . LEU A 1 86 ? -2.323 -11.223 3.813 1.00 69.31 86 LEU A N 1
ATOM 662 C CA . LEU A 1 86 ? -2.789 -9.833 3.767 1.00 69.31 86 LEU A CA 1
ATOM 663 C C . LEU A 1 86 ? -4.311 -9.720 3.569 1.00 69.31 86 LEU A C 1
ATOM 665 O O . LEU A 1 86 ? -4.848 -8.622 3.468 1.00 69.31 86 LEU A O 1
ATOM 669 N N . LYS A 1 87 ? -5.029 -10.852 3.519 1.00 60.44 87 LYS A N 1
ATOM 670 C CA . LYS A 1 87 ? -6.499 -10.882 3.447 1.00 60.44 87 LYS A CA 1
ATOM 671 C C . LYS A 1 87 ? -7.163 -10.292 4.699 1.00 60.44 87 LYS A C 1
ATOM 673 O O . LYS A 1 87 ? -8.277 -9.794 4.597 1.00 60.44 87 LYS A O 1
ATOM 678 N N . ASN A 1 88 ? -6.453 -10.276 5.829 1.00 53.91 88 ASN A N 1
ATOM 679 C CA . ASN A 1 88 ? -6.964 -9.807 7.120 1.00 53.91 88 ASN A CA 1
ATOM 680 C C . ASN A 1 88 ? -6.919 -8.279 7.300 1.00 53.91 88 ASN A C 1
ATOM 682 O O . ASN A 1 88 ? -7.174 -7.798 8.394 1.00 53.91 88 ASN A O 1
ATOM 686 N N . GLU A 1 89 ? -6.590 -7.508 6.258 1.00 54.56 89 GLU A N 1
ATOM 687 C CA . GLU A 1 89 ? -6.608 -6.036 6.318 1.00 54.56 89 GLU A CA 1
ATOM 688 C C . GLU A 1 89 ? -7.908 -5.425 5.749 1.00 54.56 89 GLU A C 1
ATOM 690 O O . GLU A 1 89 ? -8.138 -4.220 5.840 1.00 54.56 89 GLU A O 1
ATOM 695 N N . LEU A 1 90 ? -8.793 -6.260 5.184 1.00 53.06 90 LEU A N 1
ATOM 696 C CA . LEU A 1 90 ? -10.116 -5.870 4.665 1.00 53.06 90 LEU A CA 1
ATOM 697 C C . LEU A 1 90 ? -11.269 -6.162 5.638 1.00 53.06 90 LEU A C 1
ATOM 699 O O . LEU A 1 90 ? -12.350 -5.598 5.480 1.00 53.06 90 LEU A O 1
ATOM 703 N N . GLU A 1 91 ? -11.032 -6.992 6.651 1.00 51.75 91 GLU A N 1
ATOM 704 C CA . GLU A 1 91 ? -11.893 -7.128 7.824 1.00 51.75 91 GLU A CA 1
ATOM 705 C C . GLU A 1 91 ? -11.206 -6.334 8.930 1.00 51.75 91 GLU A C 1
ATOM 707 O O . GLU A 1 91 ? -10.040 -6.585 9.231 1.00 51.75 91 GLU A O 1
ATOM 712 N N . ALA A 1 92 ? -11.869 -5.301 9.453 1.00 54.34 92 ALA A N 1
ATOM 713 C CA . ALA A 1 92 ? -11.290 -4.498 10.520 1.00 54.34 92 ALA A CA 1
ATOM 714 C C . ALA A 1 92 ? -10.871 -5.442 11.664 1.00 54.34 92 ALA A C 1
ATOM 716 O O . ALA A 1 92 ? -11.707 -6.232 12.110 1.00 54.34 92 ALA A O 1
ATOM 717 N N . PRO A 1 93 ? -9.605 -5.425 12.116 1.00 61.91 93 PRO A N 1
ATOM 718 C CA . PRO A 1 93 ? -9.208 -6.220 13.268 1.00 61.91 93 PRO A CA 1
ATOM 719 C C . PRO A 1 93 ? -10.065 -5.792 14.462 1.00 61.91 93 PRO A C 1
ATOM 721 O O . PRO A 1 93 ? -9.983 -4.635 14.857 1.00 61.91 93 PRO A O 1
ATOM 724 N N . ASP A 1 94 ? -10.904 -6.704 14.966 1.00 66.69 94 ASP A N 1
ATOM 725 C CA . ASP A 1 94 ? -11.739 -6.590 16.179 1.00 66.69 94 ASP A CA 1
ATOM 726 C C . ASP A 1 94 ? -12.297 -5.177 16.455 1.00 66.69 94 ASP A C 1
ATOM 728 O O . ASP A 1 94 ? -12.239 -4.674 17.576 1.00 66.69 94 ASP A O 1
ATOM 732 N N . PHE A 1 95 ? -12.761 -4.478 15.411 1.00 76.38 95 PHE A N 1
ATOM 733 C CA . PHE A 1 95 ? -13.344 -3.151 15.580 1.00 76.38 95 PHE A CA 1
ATOM 734 C C . PHE A 1 95 ? -14.844 -3.308 15.782 1.00 76.38 95 PHE A C 1
ATOM 736 O O . PHE A 1 95 ? -15.587 -3.542 14.827 1.00 76.38 95 PHE A O 1
ATOM 743 N N . ASP A 1 96 ? -15.264 -3.199 17.036 1.00 85.19 96 ASP A N 1
ATOM 744 C CA . ASP A 1 96 ? -16.660 -3.308 17.427 1.00 85.19 96 ASP A CA 1
ATOM 745 C C . ASP A 1 96 ? -17.405 -1.993 17.152 1.00 85.19 96 ASP A C 1
ATOM 747 O O . ASP A 1 96 ? -17.055 -0.932 17.675 1.00 85.19 96 ASP A O 1
ATOM 751 N N . CYS A 1 97 ? -18.424 -2.062 16.296 1.00 86.19 97 CYS A N 1
ATOM 752 C CA . CYS A 1 97 ? -19.306 -0.934 16.011 1.00 86.19 97 CYS A CA 1
ATOM 753 C C . CYS A 1 97 ? -20.494 -0.855 16.985 1.00 86.19 97 CYS A C 1
ATOM 755 O O . CYS A 1 97 ? -21.311 0.062 16.842 1.00 86.19 97 CYS A O 1
ATOM 757 N N . ASP A 1 98 ? -20.604 -1.760 17.965 1.00 88.88 98 ASP A N 1
ATOM 758 C CA . ASP A 1 98 ? -21.675 -1.735 18.958 1.00 88.88 98 ASP A CA 1
ATOM 759 C C . ASP A 1 98 ? -21.679 -0.410 19.729 1.00 88.88 98 ASP A C 1
ATOM 761 O O . ASP A 1 98 ? -20.707 0.024 20.351 1.00 88.88 98 ASP A O 1
ATOM 765 N N . GLY A 1 99 ? -22.818 0.280 19.673 1.00 85.81 99 GLY A N 1
ATOM 766 C CA . GLY A 1 99 ? -22.998 1.579 20.323 1.00 85.81 99 GLY A CA 1
ATOM 767 C C . GLY A 1 99 ? -22.317 2.760 19.619 1.00 85.81 99 GLY A C 1
ATOM 768 O O . GLY A 1 99 ? -22.470 3.897 20.076 1.00 85.81 99 GLY A O 1
ATOM 769 N N . LEU A 1 100 ? -21.627 2.538 18.496 1.00 86.31 100 LEU A N 1
ATOM 770 C CA . LEU A 1 100 ? -21.088 3.600 17.649 1.00 86.31 100 LEU A CA 1
ATOM 771 C C . LEU A 1 100 ? -22.130 4.077 16.626 1.00 86.31 100 LEU A C 1
ATOM 773 O O . LEU A 1 100 ? -23.063 3.374 16.243 1.00 86.31 100 LEU A O 1
ATOM 777 N N . ARG A 1 101 ? -21.995 5.331 16.183 1.00 87.62 101 ARG A N 1
ATOM 778 C CA . ARG A 1 101 ? -22.851 5.891 15.128 1.00 87.62 101 ARG A CA 1
ATOM 779 C C . ARG A 1 101 ? -22.304 5.487 13.763 1.00 87.62 101 ARG A C 1
ATOM 781 O O . ARG A 1 101 ? -21.127 5.203 13.604 1.00 87.62 101 ARG A O 1
ATOM 788 N N . ASN A 1 102 ? -23.150 5.531 12.739 1.00 84.38 102 ASN A N 1
ATOM 789 C CA . ASN A 1 102 ? -22.661 5.364 11.375 1.00 84.38 102 ASN A CA 1
ATOM 790 C C . ASN A 1 102 ? -21.690 6.503 11.028 1.00 84.38 102 ASN A C 1
ATOM 792 O O . ASN A 1 102 ? -22.069 7.675 11.097 1.00 84.38 102 ASN A O 1
ATOM 796 N N . GLY A 1 103 ? -20.459 6.172 10.645 1.00 80.75 103 GLY A N 1
ATOM 797 C CA . GLY A 1 103 ? -19.415 7.166 10.412 1.00 80.75 103 GLY A CA 1
ATOM 798 C C . GLY A 1 103 ? -18.005 6.578 10.364 1.00 80.75 103 GLY A C 1
ATOM 799 O O . GLY A 1 103 ? -17.841 5.373 10.558 1.00 80.75 103 GLY A O 1
ATOM 800 N N . PRO A 1 104 ? -17.002 7.411 10.045 1.00 80.81 104 PRO A N 1
ATOM 801 C CA . PRO A 1 104 ? -15.600 7.023 10.059 1.00 80.81 104 PRO A CA 1
ATOM 802 C C . PRO A 1 104 ? -14.983 7.155 11.466 1.00 80.81 104 PRO A C 1
ATOM 804 O O . PRO A 1 104 ? -15.285 8.106 12.184 1.00 80.81 104 PRO A O 1
ATOM 807 N N . TYR A 1 105 ? -14.088 6.237 11.818 1.00 80.44 105 TYR A N 1
ATOM 808 C CA . TYR A 1 105 ? -13.426 6.106 13.115 1.00 80.44 105 TYR A CA 1
ATOM 809 C C . TYR A 1 105 ? -11.943 5.782 12.933 1.00 80.44 105 TYR A C 1
ATOM 811 O O . TYR A 1 105 ? -11.565 5.101 11.970 1.00 80.44 105 TYR A O 1
ATOM 819 N N . SER A 1 106 ? -11.106 6.247 13.862 1.00 77.75 106 SER A N 1
ATOM 820 C CA . SER A 1 106 ? -9.685 5.895 13.867 1.00 77.75 106 SER A CA 1
ATOM 821 C C . SER A 1 106 ? -9.475 4.447 14.309 1.00 77.75 106 SER A C 1
ATOM 823 O O . SER A 1 106 ? -10.326 3.836 14.956 1.00 77.75 106 SER A O 1
ATOM 825 N N . LEU A 1 107 ? -8.327 3.874 13.947 1.00 75.62 107 LEU A N 1
ATOM 826 C CA . LEU A 1 107 ? -7.933 2.578 14.486 1.00 75.62 107 LEU A CA 1
ATOM 827 C C . LEU A 1 107 ? -7.500 2.725 15.953 1.00 75.62 107 LEU A C 1
ATOM 829 O O . LEU A 1 107 ? -6.773 3.669 16.281 1.00 75.62 107 LEU A O 1
ATOM 833 N N . PRO A 1 108 ? -7.863 1.771 16.829 1.00 69.38 108 PRO A N 1
ATOM 834 C CA . PRO A 1 108 ? -7.464 1.815 18.227 1.00 69.38 108 PRO A CA 1
ATOM 835 C C . PRO A 1 108 ? -5.938 1.887 18.355 1.00 69.38 108 PRO A C 1
ATOM 837 O O . PRO A 1 108 ? -5.196 1.230 17.622 1.00 69.38 108 PRO A O 1
ATOM 840 N N . ASN A 1 109 ? -5.468 2.686 19.314 1.00 63.53 109 ASN A N 1
ATOM 841 C CA . ASN A 1 109 ? -4.046 2.939 19.580 1.00 63.53 109 ASN A CA 1
ATOM 842 C C . ASN A 1 109 ? -3.277 3.637 18.442 1.00 63.53 109 ASN A C 1
ATOM 844 O O . ASN A 1 109 ? -2.046 3.593 18.432 1.00 63.53 109 ASN A O 1
ATOM 848 N N . THR A 1 110 ? -3.966 4.294 17.503 1.00 62.09 110 THR A N 1
ATOM 849 C CA . THR A 1 110 ? -3.322 5.039 16.414 1.00 62.09 110 THR A CA 1
ATOM 850 C C . THR A 1 110 ? -3.851 6.468 16.346 1.00 62.09 110 THR A C 1
ATOM 852 O O . THR A 1 110 ? -5.047 6.674 16.211 1.00 62.09 110 THR A O 1
ATOM 855 N N . ILE A 1 111 ? -2.952 7.454 16.421 1.00 63.34 111 ILE A N 1
ATOM 856 C CA . ILE A 1 111 ? -3.299 8.889 16.351 1.00 63.34 111 ILE A CA 1
ATOM 857 C C . ILE A 1 111 ? -3.467 9.333 14.889 1.00 63.34 111 ILE A C 1
ATOM 859 O O . ILE A 1 111 ? -4.402 10.042 14.549 1.00 63.34 111 ILE A O 1
ATOM 863 N N . CYS A 1 112 ? -2.584 8.858 14.004 1.00 70.44 112 CYS A N 1
ATOM 864 C CA . CYS A 1 112 ? -2.618 9.146 12.572 1.00 70.44 112 CYS A CA 1
ATOM 865 C C . CYS A 1 112 ? -2.467 7.843 11.788 1.00 70.44 112 CYS A C 1
ATOM 867 O O . CYS A 1 112 ? -1.394 7.236 11.818 1.00 70.44 112 CYS A O 1
ATOM 869 N N . SER A 1 113 ? -3.508 7.420 11.072 1.00 70.56 113 SER A N 1
ATOM 870 C CA . SER A 1 113 ? -3.479 6.169 10.304 1.00 70.56 113 SER A CA 1
ATOM 871 C C . SER A 1 113 ? -3.782 6.388 8.819 1.00 70.56 113 SER A C 1
ATOM 873 O O . SER A 1 113 ? -4.739 7.089 8.502 1.00 70.56 113 SER A O 1
ATOM 875 N N . PRO A 1 114 ? -3.052 5.761 7.874 1.00 70.88 114 PRO A N 1
ATOM 876 C CA . PRO A 1 114 ? -3.416 5.780 6.452 1.00 70.88 114 PRO A CA 1
ATOM 877 C C . PRO A 1 114 ? -4.685 4.958 6.145 1.00 70.88 114 PRO A C 1
ATOM 879 O O . PRO A 1 114 ? -5.118 4.881 4.992 1.00 70.88 114 PRO A O 1
ATOM 882 N N . THR A 1 115 ? -5.268 4.321 7.161 1.00 72.50 115 THR A N 1
ATOM 883 C CA . THR A 1 115 ? -6.490 3.516 7.112 1.00 72.50 115 THR A CA 1
ATOM 884 C C . THR A 1 115 ? -7.425 3.887 8.266 1.00 72.50 115 THR A C 1
ATOM 886 O O . THR A 1 115 ? -6.974 4.229 9.356 1.00 72.50 115 THR A O 1
ATOM 889 N N . TYR A 1 116 ? -8.733 3.830 8.034 1.00 76.81 116 TYR A 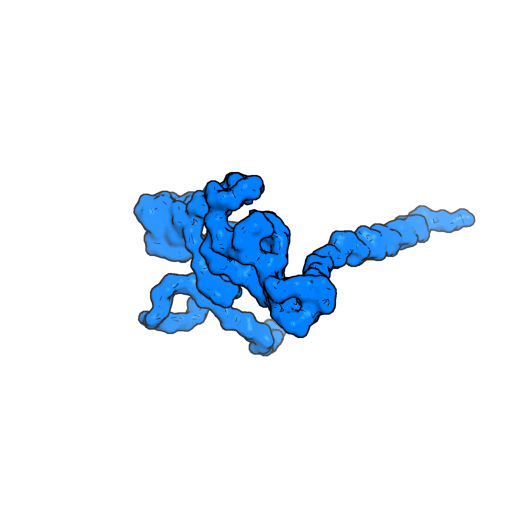N 1
ATOM 890 C CA . TYR A 1 116 ? -9.776 4.151 9.012 1.00 76.81 116 TYR A CA 1
ATOM 891 C C . TYR A 1 116 ? -10.932 3.156 8.898 1.00 76.81 116 TYR A C 1
ATOM 893 O O . TYR A 1 116 ? -11.086 2.486 7.872 1.00 76.81 116 TYR A O 1
ATOM 901 N N . VAL A 1 117 ? -11.752 3.051 9.940 1.00 83.12 117 VAL A N 1
ATOM 902 C CA . VAL A 1 117 ? -12.915 2.157 9.963 1.00 83.12 117 VAL A CA 1
ATOM 903 C C . VAL A 1 117 ? -14.176 2.959 9.689 1.00 83.12 117 VAL A C 1
ATOM 905 O O . VAL A 1 117 ? -14.366 4.027 10.249 1.00 83.12 117 VAL A O 1
ATOM 908 N N . ILE A 1 118 ? -15.057 2.457 8.831 1.00 82.00 118 ILE A N 1
ATOM 909 C CA . ILE A 1 118 ? -16.417 2.970 8.676 1.00 82.00 118 ILE A CA 1
ATOM 910 C C . ILE A 1 118 ? -17.369 2.005 9.362 1.00 82.00 118 ILE A C 1
ATOM 912 O O . ILE A 1 118 ? -17.444 0.844 8.963 1.00 82.00 118 ILE A O 1
ATOM 916 N N . CYS A 1 119 ? -18.136 2.505 10.325 1.00 86.44 119 CYS A N 1
ATOM 917 C CA . CYS A 1 119 ? -19.299 1.797 10.840 1.00 86.44 119 CYS A CA 1
ATOM 918 C C . CYS A 1 119 ? -20.522 2.123 9.979 1.00 86.44 119 CYS A C 1
ATOM 920 O O . CYS A 1 119 ? -20.841 3.293 9.736 1.00 86.44 119 CYS A O 1
ATOM 922 N N . HIS A 1 120 ? -21.219 1.088 9.515 1.00 89.38 120 HIS A N 1
ATOM 923 C CA . HIS A 1 120 ? -22.516 1.216 8.861 1.00 89.38 120 HIS A CA 1
ATOM 924 C C . HIS A 1 120 ? -23.438 0.073 9.286 1.00 89.38 120 HIS A C 1
ATOM 926 O O . HIS A 1 120 ? -23.236 -1.065 8.876 1.00 89.38 120 HIS A O 1
ATOM 932 N N . ASN A 1 121 ? -24.468 0.392 10.074 1.00 87.06 121 ASN A N 1
ATOM 933 C CA . ASN A 1 121 ? -25.414 -0.572 10.648 1.00 87.06 121 ASN A CA 1
ATOM 934 C C . ASN A 1 121 ? -24.687 -1.689 11.414 1.00 87.06 121 ASN A C 1
ATOM 936 O O . ASN A 1 121 ? -24.847 -2.857 11.078 1.00 87.06 121 ASN A O 1
ATOM 940 N N . GLU A 1 122 ? -23.839 -1.307 12.379 1.00 84.88 122 GLU A N 1
ATOM 941 C CA . GLU A 1 122 ? -23.048 -2.226 13.229 1.00 84.88 122 GLU A CA 1
ATOM 942 C C . GLU A 1 122 ? -21.992 -3.052 12.470 1.00 84.88 122 GLU A C 1
ATOM 944 O O . GLU A 1 122 ? -21.239 -3.817 13.062 1.00 84.88 122 GLU A O 1
ATOM 949 N N .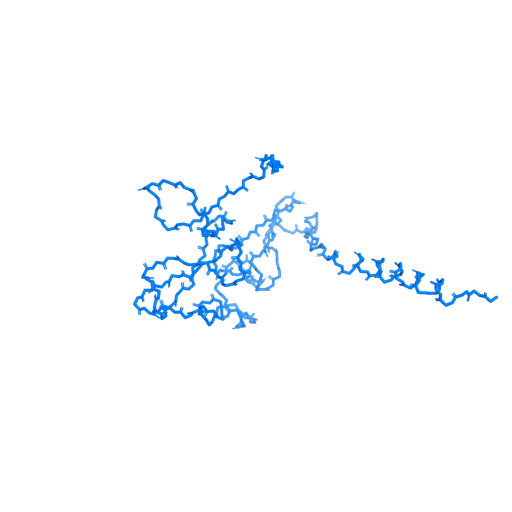 VAL A 1 123 ? -21.859 -2.852 11.157 1.00 84.44 123 VAL A N 1
ATOM 950 C CA . VAL A 1 123 ? -20.818 -3.490 10.353 1.00 84.44 123 VAL A CA 1
ATOM 951 C C . VAL A 1 123 ? -19.619 -2.559 10.233 1.00 84.44 123 VAL A C 1
ATOM 953 O O . VAL A 1 123 ? -19.727 -1.460 9.678 1.00 84.44 123 VAL A O 1
ATOM 956 N N . ALA A 1 124 ? -18.468 -3.028 10.712 1.00 83.50 124 ALA A N 1
ATOM 957 C CA . ALA A 1 124 ? -17.180 -2.380 10.516 1.00 83.50 124 ALA A CA 1
ATOM 958 C C . ALA A 1 124 ? -16.628 -2.675 9.117 1.00 83.50 124 ALA A C 1
ATOM 960 O O . ALA A 1 124 ? -16.647 -3.805 8.628 1.00 83.50 124 ALA A O 1
ATOM 961 N N . SER A 1 125 ? -16.115 -1.648 8.448 1.00 81.94 125 SER A N 1
ATOM 962 C CA . SER A 1 125 ? -15.459 -1.776 7.147 1.00 81.94 125 SER A CA 1
ATOM 963 C C . SER A 1 125 ? -14.220 -0.904 7.080 1.00 81.94 125 SER A C 1
ATOM 965 O O . SER A 1 125 ? -14.306 0.314 7.219 1.00 81.94 125 SER A O 1
ATOM 967 N N . THR A 1 126 ? -13.069 -1.504 6.800 1.00 76.06 126 THR A N 1
ATOM 968 C CA . THR A 1 126 ? -11.813 -0.763 6.670 1.00 76.06 126 THR A CA 1
ATOM 969 C C . THR A 1 126 ? -11.749 -0.030 5.333 1.00 76.06 126 THR A C 1
ATOM 971 O O . THR A 1 126 ? -12.063 -0.577 4.270 1.00 76.06 126 THR A O 1
ATOM 974 N N . ARG A 1 127 ? -11.312 1.226 5.368 1.00 74.25 127 ARG A N 1
ATOM 975 C CA . ARG A 1 127 ? -11.008 2.048 4.196 1.00 74.25 127 ARG A CA 1
ATOM 976 C C . ARG A 1 127 ? -9.625 2.650 4.332 1.00 74.25 127 ARG A C 1
ATOM 978 O O . ARG A 1 127 ? -9.082 2.773 5.422 1.00 74.25 127 ARG A O 1
ATOM 985 N N . ALA A 1 128 ? -9.061 3.034 3.198 1.00 73.25 128 ALA A N 1
ATOM 986 C CA . ALA A 1 128 ? -7.753 3.650 3.144 1.00 73.25 128 ALA A CA 1
ATOM 987 C C . ALA A 1 128 ? -7.842 5.073 2.593 1.00 73.25 128 ALA A C 1
ATOM 989 O O . ALA A 1 128 ? -8.659 5.363 1.716 1.00 73.25 128 ALA A O 1
ATOM 990 N N . CYS A 1 129 ? -6.996 5.945 3.124 1.00 68.81 129 CYS A N 1
ATOM 991 C CA . CYS A 1 129 ? -6.944 7.358 2.800 1.00 68.81 129 CYS A CA 1
ATOM 992 C C . CYS A 1 129 ? -6.148 7.613 1.516 1.00 68.81 129 CYS A C 1
ATOM 994 O O . CYS A 1 129 ? -5.025 7.144 1.431 1.00 68.81 129 CYS A O 1
ATOM 996 N N . PRO A 1 130 ? -6.652 8.362 0.520 1.00 70.12 130 PRO A N 1
ATOM 997 C CA . PRO A 1 130 ? -5.944 8.577 -0.744 1.00 70.12 130 PRO A CA 1
ATOM 998 C C . PRO A 1 130 ? -4.642 9.380 -0.569 1.00 70.12 130 PRO A C 1
ATOM 1000 O O . PRO A 1 130 ? -4.513 10.188 0.345 1.00 70.12 130 PRO A O 1
ATOM 1003 N N . ASN A 1 131 ? -3.690 9.236 -1.497 1.00 61.03 131 ASN A N 1
ATOM 1004 C CA . ASN A 1 131 ? -2.481 10.075 -1.582 1.00 61.03 131 ASN A CA 1
ATOM 1005 C C . ASN A 1 131 ? -1.638 10.140 -0.291 1.00 61.03 131 ASN A C 1
ATOM 1007 O O . ASN A 1 131 ? -1.125 11.205 0.044 1.00 61.03 131 ASN A O 1
ATOM 1011 N N . TYR A 1 132 ? -1.480 9.019 0.422 1.00 63.00 132 TYR A N 1
ATOM 1012 C CA . TYR A 1 132 ? -0.682 8.936 1.662 1.00 63.00 132 TYR A CA 1
ATOM 1013 C C . TYR A 1 132 ? -1.163 9.855 2.794 1.00 63.00 132 TYR A C 1
ATOM 1015 O O . TYR A 1 132 ? -0.404 10.166 3.711 1.00 63.00 132 TYR A O 1
ATOM 1023 N N . THR A 1 133 ? -2.411 10.313 2.720 1.00 63.94 133 THR A N 1
ATOM 1024 C CA . THR A 1 133 ? -3.032 11.104 3.784 1.00 63.94 133 THR A CA 1
ATOM 1025 C C . THR A 1 133 ? -3.404 10.197 4.957 1.00 63.94 133 THR A C 1
ATOM 1027 O O . THR A 1 133 ? -3.466 8.974 4.809 1.00 63.94 133 THR A O 1
ATOM 1030 N N . VAL A 1 134 ? -3.610 10.781 6.136 1.00 71.31 134 VAL A N 1
ATOM 1031 C CA . VAL A 1 134 ? -3.888 10.027 7.368 1.00 71.31 134 VAL A CA 1
ATOM 1032 C C . VAL A 1 134 ? -5.199 10.473 7.997 1.00 71.31 134 VAL A C 1
ATOM 1034 O O . VAL A 1 134 ? -5.582 11.625 7.865 1.00 71.31 134 VAL A O 1
ATOM 1037 N N . PHE A 1 135 ? -5.902 9.580 8.673 1.00 72.56 135 PHE A N 1
ATOM 1038 C CA . PHE A 1 135 ? -7.074 9.890 9.480 1.00 72.56 135 PHE A CA 1
ATOM 1039 C C . PHE A 1 135 ? -6.643 10.233 10.911 1.00 72.56 135 PHE A C 1
ATOM 1041 O O . PHE A 1 135 ? -5.836 9.497 11.481 1.00 72.56 135 PHE A O 1
ATOM 1048 N N . ASP A 1 136 ? -7.193 11.320 11.455 1.00 69.88 136 ASP A N 1
ATOM 1049 C CA . ASP A 1 136 ? -7.002 11.816 12.825 1.00 69.88 136 ASP A CA 1
ATOM 1050 C C . ASP A 1 136 ? -8.367 12.306 13.355 1.00 69.88 136 ASP A C 1
ATOM 1052 O O . ASP A 1 136 ? -9.128 12.949 12.620 1.00 69.88 136 ASP A O 1
ATOM 1056 N N . GLU A 1 137 ? -8.700 11.961 14.601 1.00 64.50 137 GLU A N 1
ATOM 1057 C CA . GLU A 1 137 ? -9.967 12.316 15.260 1.00 64.50 137 GLU A CA 1
ATOM 1058 C C . GLU A 1 137 ? -10.014 13.776 15.734 1.00 64.50 137 GLU A C 1
ATOM 1060 O O . GLU A 1 137 ? -11.101 14.321 15.927 1.00 64.50 137 GLU A O 1
ATOM 1065 N N . GLU A 1 138 ? -8.873 14.464 15.825 1.00 61.28 138 GLU A N 1
ATOM 1066 C CA . GLU A 1 138 ? -8.771 15.871 16.250 1.00 61.28 138 GLU A CA 1
ATOM 1067 C C . GLU A 1 138 ? -9.081 16.878 15.123 1.00 61.28 138 GLU A C 1
ATOM 1069 O O . GLU A 1 138 ? -8.660 18.035 15.142 1.00 61.28 138 GLU A O 1
ATOM 1074 N N . GLY A 1 139 ? -9.874 16.442 14.140 1.00 51.59 139 GLY A N 1
ATOM 1075 C CA . GLY A 1 139 ? -10.201 17.140 12.902 1.00 51.59 139 GLY A CA 1
ATOM 1076 C C . GLY A 1 139 ? -10.635 18.596 13.082 1.00 51.59 139 GLY A C 1
ATOM 1077 O O . GLY A 1 139 ? -11.806 18.906 13.301 1.00 51.59 139 GLY A O 1
ATOM 1078 N N . HIS A 1 140 ? -9.701 19.519 12.870 1.00 45.50 140 HIS A N 1
ATOM 1079 C CA . HIS A 1 140 ? -10.038 20.894 12.543 1.00 45.50 140 HIS A CA 1
ATOM 1080 C C . HIS A 1 140 ? -10.306 21.021 11.025 1.00 45.50 140 HIS A C 1
ATOM 1082 O O . HIS A 1 140 ? -9.490 20.634 10.193 1.00 45.50 140 HIS A O 1
ATOM 1088 N N . VAL A 1 141 ? -11.428 21.693 10.729 1.00 46.00 141 VAL A N 1
ATOM 1089 C CA . VAL A 1 141 ? -11.841 22.479 9.540 1.00 46.00 141 VAL A CA 1
ATOM 1090 C C . VAL A 1 141 ? -12.770 21.886 8.439 1.00 46.00 141 VAL A C 1
ATOM 1092 O O . VAL A 1 141 ? -12.423 21.002 7.671 1.00 46.00 141 VAL A O 1
ATOM 1095 N N . ASN A 1 142 ? -13.894 22.614 8.294 1.00 40.59 142 ASN A N 1
ATOM 1096 C CA . ASN A 1 142 ? -14.772 22.950 7.151 1.00 40.59 142 ASN A CA 1
ATOM 1097 C C . ASN A 1 142 ? -15.773 21.949 6.531 1.00 40.59 142 ASN A C 1
ATOM 1099 O O . ASN A 1 142 ? -15.509 20.794 6.230 1.00 40.59 142 ASN A O 1
ATOM 1103 N N . MET A 1 143 ? -16.949 22.512 6.246 1.00 44.03 143 MET A N 1
ATOM 1104 C CA . MET A 1 143 ? -18.266 21.918 6.021 1.00 44.03 143 MET A CA 1
ATOM 1105 C C . MET A 1 143 ? -18.504 21.360 4.601 1.00 44.03 143 MET A C 1
ATOM 1107 O O . MET A 1 143 ? -19.656 21.167 4.223 1.00 44.03 143 MET A O 1
ATOM 1111 N N . GLN A 1 144 ? -17.472 21.121 3.779 1.00 41.50 144 GLN A N 1
ATOM 1112 C CA . GLN A 1 144 ? -17.689 20.789 2.355 1.00 41.50 144 GLN A CA 1
ATOM 1113 C C . GLN A 1 144 ? -16.889 19.621 1.750 1.00 41.50 144 GLN A C 1
ATOM 1115 O O . GLN A 1 144 ? -17.038 19.395 0.550 1.00 41.50 144 GLN A O 1
ATOM 1120 N N . GLN A 1 145 ? -16.120 18.816 2.498 1.00 47.44 145 GLN A N 1
ATOM 1121 C CA . GLN A 1 145 ? -15.409 17.669 1.896 1.00 47.44 145 GLN A CA 1
ATOM 1122 C C . GLN A 1 145 ? -15.675 16.320 2.585 1.00 47.44 145 GLN A C 1
ATOM 1124 O O . GLN A 1 145 ? -15.464 16.123 3.775 1.00 47.44 145 GLN A O 1
ATOM 1129 N N . LEU A 1 146 ? -16.197 15.402 1.771 1.00 47.25 146 LEU A N 1
ATOM 1130 C CA . LEU A 1 146 ? -16.752 14.086 2.075 1.00 47.25 146 LEU A CA 1
ATOM 1131 C C . LEU A 1 146 ? -15.646 13.087 2.511 1.00 47.25 146 LEU A C 1
ATOM 1133 O O . LEU A 1 146 ? -14.816 12.709 1.691 1.00 47.25 146 LEU A O 1
ATOM 1137 N N . TYR A 1 147 ? -15.692 12.631 3.772 1.00 50.59 147 TYR A N 1
ATOM 1138 C CA . TYR A 1 147 ? -14.978 11.477 4.372 1.00 50.59 147 TYR A CA 1
ATOM 1139 C C . TYR A 1 147 ? -13.436 11.578 4.556 1.00 50.59 147 TYR A C 1
ATOM 1141 O O . TYR A 1 147 ? -12.661 10.871 3.923 1.00 50.59 147 TYR A O 1
ATOM 1149 N N . ILE A 1 148 ? -13.051 12.484 5.467 1.00 59.44 148 ILE A N 1
ATOM 1150 C CA . ILE A 1 148 ? -11.838 12.641 6.315 1.00 59.44 148 ILE A CA 1
ATOM 1151 C C . ILE A 1 148 ? -10.541 11.870 5.966 1.00 59.44 148 ILE A C 1
ATOM 1153 O O . ILE A 1 148 ? -10.454 10.671 6.202 1.00 59.44 148 ILE A O 1
ATOM 1157 N N . CYS A 1 149 ? -9.495 12.624 5.586 1.00 62.69 149 CYS A N 1
ATOM 1158 C CA . CYS A 1 149 ? -8.056 12.329 5.717 1.00 62.69 149 CYS A CA 1
ATOM 1159 C C . CYS A 1 149 ? -7.271 13.674 5.743 1.00 62.69 149 CYS A C 1
ATOM 1161 O O . CYS A 1 149 ? -7.517 14.524 4.887 1.00 62.69 149 CYS A O 1
ATOM 1163 N N . VAL A 1 150 ? -6.345 13.903 6.684 1.00 59.41 150 VAL A N 1
ATOM 1164 C CA . VAL A 1 150 ? -5.546 15.134 6.895 1.00 59.41 150 VAL A CA 1
ATOM 1165 C C . VAL A 1 150 ? -4.104 15.035 6.365 1.00 59.41 150 VAL A C 1
ATOM 1167 O O . VAL A 1 150 ? -3.494 13.966 6.326 1.00 59.41 150 VAL A O 1
ATOM 1170 N N . HIS A 1 151 ? -3.554 16.186 5.946 1.00 50.97 151 HIS A N 1
ATOM 1171 C CA . HIS A 1 151 ? -2.210 16.351 5.378 1.00 50.97 151 HIS A CA 1
ATOM 1172 C C . HIS A 1 151 ? -1.444 17.426 6.172 1.00 50.97 151 HIS A C 1
ATOM 1174 O O . HIS A 1 151 ? -1.603 18.618 5.915 1.00 50.97 151 HIS A O 1
ATOM 1180 N N . PHE A 1 152 ? -0.607 17.030 7.134 1.00 42.47 152 PHE A N 1
ATOM 1181 C CA . PHE A 1 152 ? 0.321 17.956 7.794 1.00 42.47 152 PHE A CA 1
ATOM 1182 C C . PHE A 1 152 ? 1.654 17.993 7.030 1.00 42.47 152 PHE A C 1
ATOM 1184 O O . PHE A 1 152 ? 2.420 17.032 7.105 1.00 42.47 152 PHE A O 1
ATOM 1191 N N . PRO A 1 153 ? 2.015 19.085 6.333 1.00 43.31 153 PRO A N 1
ATOM 1192 C CA . PRO A 1 153 ? 3.419 19.423 6.199 1.00 43.31 153 PRO A CA 1
ATOM 1193 C C . PRO A 1 153 ? 3.893 19.959 7.555 1.00 43.31 153 PRO A C 1
ATOM 1195 O O . PRO A 1 153 ? 3.328 20.906 8.102 1.00 43.31 153 PRO A O 1
ATOM 1198 N N . PHE A 1 15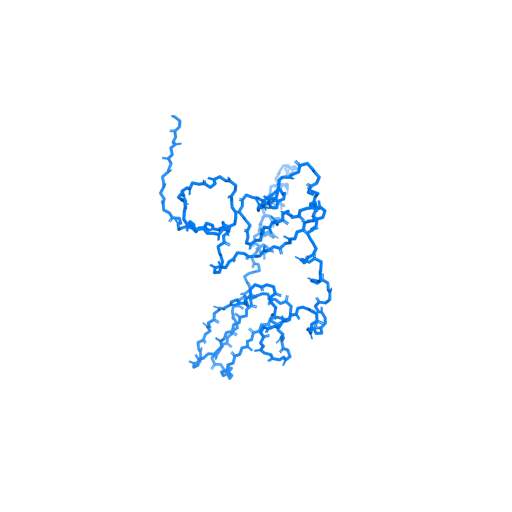4 ? 4.928 19.336 8.115 1.00 44.53 154 PHE A N 1
ATOM 1199 C CA . PHE A 1 154 ? 5.674 19.875 9.247 1.00 44.53 154 PHE A CA 1
ATOM 1200 C C . PHE A 1 154 ? 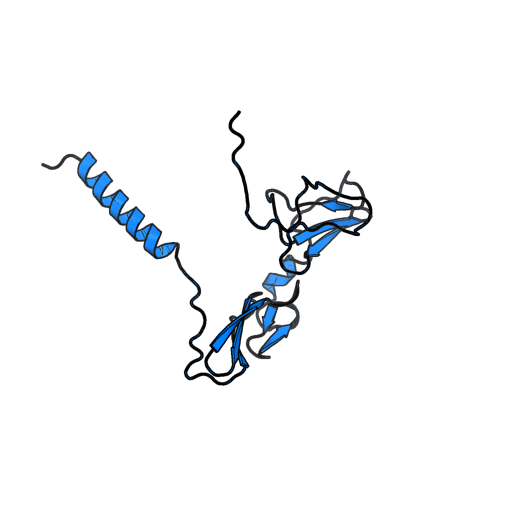6.093 21.324 8.961 1.00 44.53 154 PHE A C 1
ATOM 1202 O O . PHE A 1 154 ? 7.077 21.545 8.264 1.00 44.53 154 PHE A O 1
ATOM 1209 N N . THR A 1 155 ? 5.410 22.301 9.554 1.00 42.00 155 THR A N 1
ATOM 1210 C CA . THR A 1 155 ? 6.001 23.599 9.900 1.00 42.00 155 THR A CA 1
ATOM 1211 C C . THR A 1 155 ? 5.245 24.224 11.067 1.00 42.00 155 THR A C 1
ATOM 1213 O O . THR A 1 155 ? 4.150 24.745 10.886 1.00 42.00 155 THR A O 1
ATOM 1216 N N . GLY A 1 156 ? 5.892 24.264 12.235 1.00 43.62 156 GLY A N 1
ATOM 1217 C CA . GLY A 1 156 ? 5.790 25.425 13.117 1.00 43.62 156 GLY A CA 1
ATOM 1218 C C . GLY A 1 156 ? 5.210 25.217 14.518 1.00 43.62 156 GLY A C 1
ATOM 1219 O O . GLY A 1 156 ? 4.008 25.118 14.692 1.00 43.62 156 GLY A O 1
ATOM 1220 N N . MET A 1 157 ? 6.110 25.406 15.489 1.00 36.72 157 MET A N 1
ATOM 1221 C CA . MET A 1 157 ? 5.910 26.149 16.743 1.00 36.72 157 MET A CA 1
ATOM 1222 C C . MET A 1 157 ? 5.487 25.383 18.006 1.00 36.72 157 MET A C 1
ATOM 1224 O O . MET A 1 157 ? 4.357 24.947 18.188 1.00 36.72 157 MET A O 1
ATOM 1228 N N . ARG A 1 158 ? 6.457 25.352 18.937 1.00 38.88 158 ARG A N 1
ATOM 1229 C CA . ARG A 1 158 ? 6.257 25.314 20.388 1.00 38.88 158 ARG A CA 1
ATOM 1230 C C . ARG A 1 158 ? 5.139 26.276 20.794 1.00 38.88 158 ARG A C 1
ATOM 1232 O O . ARG A 1 158 ? 5.221 27.459 20.475 1.00 38.88 158 ARG A O 1
ATOM 1239 N N . PHE A 1 159 ? 4.227 25.793 21.623 1.00 34.00 159 PHE A N 1
ATOM 1240 C CA . PHE A 1 159 ? 3.694 26.589 22.720 1.00 34.00 159 PHE A CA 1
ATOM 1241 C C . PHE A 1 159 ? 4.114 25.892 24.012 1.00 34.00 159 PHE A C 1
ATOM 1243 O O . PHE A 1 159 ? 3.576 24.849 24.379 1.00 34.00 159 PHE A O 1
ATOM 1250 N N . ASP A 1 160 ? 5.156 26.442 24.636 1.00 34.69 160 ASP A N 1
ATOM 1251 C CA . ASP A 1 160 ? 5.343 26.294 26.074 1.00 34.69 160 ASP A CA 1
ATOM 1252 C C . ASP A 1 160 ? 4.138 26.933 26.783 1.00 34.69 160 ASP A C 1
ATOM 1254 O O . ASP A 1 160 ? 3.549 27.899 26.289 1.00 34.69 160 ASP A O 1
ATOM 1258 N N . ARG A 1 161 ? 3.780 26.314 27.907 1.00 37.19 161 ARG A N 1
ATOM 1259 C CA . ARG A 1 161 ? 2.705 26.682 28.832 1.00 37.19 161 ARG A CA 1
ATOM 1260 C C . ARG A 1 161 ? 2.844 28.107 29.372 1.00 37.19 161 ARG A C 1
ATOM 1262 O O . ARG A 1 161 ? 3.992 28.523 29.644 1.00 37.19 161 ARG A O 1
#

Radius of gyration: 22.22 Å; chains: 1; bounding box: 66×42×58 Å

Foldseek 3Di:
DDDPVVVVVVVVVVVVVVVVVVPPPPVDFDFLQPPDFAKADDFFAQWIWTRDPRDIDIDGAWPQWGQQRVVRHTDHLVPHPPSVVVPCQFQQVPDWCVVPDFAWADRPPDQWAQKIWGDDPRGTGIDGHPPSFTAHPVDDDDDDDPHDTDDDDDDDDDDDD

pLDDT: mean 71.31, std 17.25, range [34.0, 94.69]

Sequence (161 aa):
AFSASAMVILSAFFVAALCRWALAVEYDPPDCSERADGHYGGNCLSKFHTCRAGHVITSHCPHGLYFDRRNKRCDYPSTIDGCHHLKNELEAPDFDCDGLRNGPYSLPNTICSPTYVICHNEVASTRACPNYTVFDEEGHVNMQQLYICVHFPFTGMRFDR

Secondary structure (DSSP, 8-state):
---HHHHHHHHHHHHHHHHHTTS----PPPP-TTSPSEEE--TTBSEEEEEETTEEEEEEPPTT-EEETTTTEEE-TTTSTT-GGGGGGSS-TT---TTPPSEEEPPTT-SSBSEEEEEETTEEEEEE-GGG-BB-SS----TT-SS--B-----------

InterPro domains:
  IPR002557 Chitin binding domain [PF01607] (32-83)
  IPR002557 Chitin binding domain [PF01607] (97-138)
  IPR002557 Chitin binding domain [PS50940] (29-85)
  IPR002557 Chitin binding domain [SM00494] (30-85)
  IPR002557 Chitin binding domain [SM00494] (95-145)
  IPR036508 Chitin binding domain superfamily [SSF57625] (26-84)
  IPR036508 Chitin binding domain superfamily [SSF57625] (91-138)
  IPR051940 Chitin-binding developmental regulator [PTHR23301] (29-138)

Organism: NCBI:txid1317129